Protein AF-A0A7S0YUM7-F1 (afdb_monomer_lite)

Secondary structure (DSSP, 8-state):
--HHHHHHHHHHHHHHHHHTT--TT-EEEEE-GGGTTHHHHHHHH-TT-EEEEE-SSPPPPHHHHTTSTTHHHHHHHHTT-SEEE-SSHHHHHHHHHHHHHHH-----PPTT---

InterPro domains:
  IPR001830 Glycosyl transferase, family 20 [PF00982] (2-112)
  IPR001830 Glycosyl transferase, family 20 [PTHR10788] (3-113)

Sequence (115 aa):
GNKWLMYNKVNLMYVEPLVERFNDGDVVLVFDMELTMVPSIVGSRCRSANVGYVFSTPFPSSDIFRMLPSRKEIMRSLLNSDMIHFQCFTYARHFLTCCSRLLGLEYHSIRGGLA

pLDDT: mean 92.83, std 7.58, range [50.78, 97.94]

Structure (mmCIF, N/CA/C/O backbone):
data_AF-A0A7S0YUM7-F1
#
_entry.id   AF-A0A7S0YUM7-F1
#
loop_
_atom_site.group_PDB
_atom_site.id
_atom_site.type_symbol
_atom_site.label_atom_id
_atom_site.label_alt_id
_atom_site.label_comp_id
_atom_site.label_asym_id
_atom_site.label_entity_id
_atom_site.label_seq_id
_atom_site.pdbx_PDB_ins_code
_atom_site.Cartn_x
_atom_site.Cartn_y
_atom_site.Cartn_z
_atom_site.occupancy
_atom_site.B_iso_or_equiv
_atom_site.auth_seq_id
_atom_site.auth_comp_id
_atom_site.auth_asym_id
_atom_site.auth_atom_id
_atom_site.pdbx_PDB_model_num
ATOM 1 N N . GLY A 1 1 ? 14.896 -8.573 13.519 1.00 65.50 1 GLY A N 1
ATOM 2 C CA . GLY A 1 1 ? 15.476 -8.561 14.874 1.00 65.50 1 GLY A CA 1
ATOM 3 C C . GLY A 1 1 ? 14.818 -7.502 15.729 1.00 65.50 1 GLY A C 1
ATOM 4 O O . GLY A 1 1 ? 13.711 -7.733 16.167 1.00 65.50 1 GLY A O 1
ATOM 5 N N . ASN A 1 2 ? 15.423 -6.324 15.896 1.00 85.69 2 ASN A N 1
ATOM 6 C CA . ASN A 1 2 ? 14.855 -5.222 16.701 1.00 85.69 2 ASN A CA 1
ATOM 7 C C . ASN A 1 2 ? 14.256 -4.089 15.830 1.00 85.69 2 ASN A C 1
ATOM 9 O O . ASN A 1 2 ? 13.136 -3.644 16.049 1.00 85.69 2 ASN A O 1
ATOM 13 N N . LYS A 1 3 ? 14.942 -3.713 14.739 1.00 91.75 3 LYS A N 1
ATOM 14 C CA . LYS A 1 3 ? 14.522 -2.617 13.841 1.00 91.75 3 LYS A CA 1
ATOM 15 C C . LYS A 1 3 ? 13.120 -2.797 13.242 1.00 91.75 3 LYS A C 1
ATOM 17 O O . LYS A 1 3 ? 12.352 -1.849 13.210 1.00 91.75 3 LYS A O 1
ATOM 22 N N . TRP A 1 4 ? 12.773 -4.012 12.810 1.00 94.50 4 TRP A N 1
ATOM 23 C CA . TRP A 1 4 ? 11.439 -4.309 12.269 1.00 94.50 4 TRP A CA 1
ATOM 24 C C . TRP A 1 4 ? 10.334 -4.182 13.324 1.00 94.50 4 TRP A C 1
ATOM 26 O O . TRP A 1 4 ? 9.270 -3.646 13.035 1.00 94.50 4 TRP A O 1
ATOM 36 N N . LEU A 1 5 ? 10.590 -4.627 14.558 1.00 95.25 5 LEU A N 1
ATOM 37 C CA . LEU A 1 5 ? 9.633 -4.471 15.652 1.00 95.25 5 LEU A CA 1
ATOM 38 C C . LEU A 1 5 ? 9.399 -2.987 15.954 1.00 95.25 5 LEU A C 1
ATOM 40 O O . LEU A 1 5 ? 8.256 -2.560 16.072 1.00 95.25 5 LEU A O 1
ATOM 44 N N . MET A 1 6 ? 10.473 -2.194 15.998 1.00 95.94 6 MET A N 1
ATOM 45 C CA . MET A 1 6 ? 10.379 -0.745 16.191 1.00 95.94 6 MET A CA 1
ATOM 46 C C . MET A 1 6 ? 9.664 -0.053 15.033 1.00 95.94 6 MET A C 1
ATOM 48 O O . MET A 1 6 ? 8.827 0.805 15.274 1.00 95.94 6 MET A O 1
ATOM 52 N N . TYR A 1 7 ? 9.918 -0.468 13.792 1.00 95.75 7 TYR A N 1
ATOM 53 C CA . TYR A 1 7 ? 9.207 0.038 12.618 1.00 95.75 7 TYR A CA 1
ATOM 54 C C . TYR A 1 7 ? 7.689 -0.181 12.723 1.00 95.75 7 TYR A C 1
ATOM 56 O O . TYR A 1 7 ? 6.913 0.751 12.517 1.00 95.75 7 TYR A O 1
ATOM 64 N N . ASN A 1 8 ? 7.260 -1.381 13.130 1.00 96.25 8 ASN A N 1
ATOM 65 C CA . ASN A 1 8 ? 5.841 -1.672 13.360 1.00 96.25 8 ASN A CA 1
ATOM 66 C C . ASN A 1 8 ? 5.277 -0.895 14.553 1.00 96.25 8 ASN A C 1
ATOM 68 O O . ASN A 1 8 ? 4.158 -0.399 14.476 1.00 96.25 8 ASN A O 1
ATOM 72 N N . LYS A 1 9 ? 6.052 -0.748 15.635 1.00 96.75 9 LYS A N 1
ATOM 73 C CA . LYS A 1 9 ? 5.649 0.051 16.798 1.00 96.75 9 LYS A CA 1
ATOM 74 C C . LYS A 1 9 ? 5.415 1.513 16.418 1.00 96.75 9 LYS A C 1
ATOM 76 O O . LYS A 1 9 ? 4.406 2.077 16.815 1.00 96.75 9 LYS A O 1
ATOM 81 N N . VAL A 1 10 ? 6.308 2.103 15.623 1.00 96.00 10 VAL A N 1
ATOM 82 C CA . VAL A 1 10 ? 6.150 3.472 15.116 1.00 96.00 10 VAL A CA 1
ATOM 83 C C . VAL A 1 10 ? 4.888 3.576 14.261 1.00 96.00 10 VAL A C 1
ATOM 85 O O . VAL A 1 10 ? 4.064 4.438 14.530 1.00 96.00 10 VAL A O 1
ATOM 88 N N . ASN A 1 11 ? 4.677 2.661 13.308 1.00 96.94 11 ASN A N 1
ATOM 89 C CA . ASN A 1 11 ? 3.454 2.642 12.493 1.00 96.94 11 ASN A CA 1
ATOM 90 C C . ASN A 1 11 ? 2.181 2.555 13.358 1.00 96.94 11 ASN A C 1
ATOM 92 O O . ASN A 1 11 ? 1.215 3.258 13.085 1.00 96.94 11 ASN A O 1
ATOM 96 N N . LEU A 1 12 ? 2.187 1.744 14.421 1.00 96.06 12 LEU A N 1
ATOM 97 C CA . LEU A 1 12 ? 1.064 1.650 15.357 1.00 96.06 12 LEU A CA 1
ATOM 98 C C . LEU A 1 12 ? 0.819 2.968 16.103 1.00 96.06 12 LEU A C 1
ATOM 100 O O . LEU A 1 12 ? -0.324 3.405 16.181 1.00 96.06 12 LEU A O 1
ATOM 104 N N . MET A 1 13 ? 1.875 3.630 16.581 1.00 95.88 13 MET A N 1
ATOM 105 C CA . MET A 1 13 ? 1.762 4.919 17.276 1.00 95.88 13 MET A CA 1
ATOM 106 C C . MET A 1 13 ? 1.138 6.019 16.404 1.00 95.88 13 MET A C 1
ATOM 108 O O . MET A 1 13 ? 0.457 6.891 16.932 1.00 95.88 13 MET A O 1
ATOM 112 N N . TYR A 1 14 ? 1.334 5.983 15.080 1.00 94.06 14 TYR A N 1
ATOM 113 C CA . TYR A 1 14 ? 0.658 6.910 14.160 1.00 94.06 14 TYR A CA 1
ATOM 114 C C . TYR A 1 14 ? -0.846 6.630 14.032 1.00 94.06 14 TYR A C 1
ATOM 116 O O . TYR A 1 14 ? -1.620 7.549 13.778 1.00 94.06 14 TYR A O 1
ATOM 124 N N . VAL A 1 15 ? -1.264 5.374 14.200 1.00 94.75 15 VAL A N 1
ATOM 125 C CA . VAL A 1 15 ? -2.660 4.947 14.027 1.00 94.75 15 VAL A CA 1
ATOM 126 C C . VAL A 1 15 ? -3.468 5.068 15.318 1.00 94.75 15 VAL A C 1
ATOM 128 O O . VAL A 1 15 ? -4.665 5.324 15.250 1.00 94.75 15 VAL A O 1
ATOM 131 N N . GLU A 1 16 ? -2.845 4.926 16.489 1.00 94.94 16 GLU A N 1
ATOM 132 C CA . GLU A 1 16 ? -3.538 4.965 17.788 1.00 94.94 16 GLU A CA 1
ATOM 133 C C . GLU A 1 16 ? -4.455 6.195 17.964 1.00 94.94 16 GLU A C 1
ATOM 135 O O . GLU A 1 16 ? -5.650 5.995 18.192 1.00 94.94 16 GLU A O 1
ATOM 140 N N . PRO A 1 17 ? -3.994 7.446 17.753 1.00 94.62 17 PRO A N 1
ATOM 141 C CA . PRO A 1 17 ? -4.858 8.620 17.908 1.00 94.62 17 PRO A CA 1
ATOM 142 C C . PRO A 1 17 ? -5.966 8.717 16.851 1.00 94.62 17 PRO A C 1
ATOM 144 O O . PRO A 1 17 ? -6.976 9.386 17.074 1.00 94.62 17 PRO A O 1
ATOM 147 N N . LEU A 1 18 ? -5.763 8.091 15.686 1.00 92.44 18 LEU A N 1
ATOM 148 C CA . LEU A 1 18 ? -6.749 8.046 14.608 1.00 92.44 18 LEU A CA 1
ATOM 149 C C . LEU A 1 18 ? -7.897 7.106 14.976 1.00 92.44 18 LEU A C 1
ATOM 151 O O . LEU A 1 18 ? -9.053 7.482 14.822 1.00 92.44 18 LEU A O 1
ATOM 155 N N . VAL A 1 19 ? -7.589 5.920 15.510 1.00 91.56 19 VAL A N 1
ATOM 156 C CA . VAL A 1 19 ? -8.595 4.910 15.884 1.00 91.56 19 VAL A CA 1
ATOM 157 C C . VAL A 1 19 ? -9.559 5.442 16.942 1.00 91.56 19 VAL A C 1
ATOM 159 O O . VAL A 1 19 ? -10.753 5.181 16.857 1.00 91.56 19 VAL A O 1
ATOM 162 N N . GLU A 1 20 ? -9.073 6.223 17.909 1.00 91.50 20 GLU A N 1
ATOM 163 C CA . GLU A 1 20 ? -9.911 6.810 18.968 1.00 91.50 20 GLU A CA 1
ATOM 164 C C . GLU A 1 20 ? -10.940 7.829 18.455 1.00 91.50 20 GLU A C 1
ATOM 166 O O . GLU A 1 20 ? -11.918 8.116 19.143 1.00 91.50 20 GLU A O 1
ATOM 171 N N . ARG A 1 21 ? -10.715 8.402 17.268 1.00 93.31 21 ARG A N 1
ATOM 172 C CA . ARG A 1 21 ? -11.529 9.487 16.690 1.00 93.31 21 ARG A CA 1
ATOM 173 C C . ARG A 1 21 ? -12.257 9.081 15.412 1.00 93.31 21 ARG A C 1
ATOM 175 O O . ARG A 1 21 ? -12.964 9.905 14.838 1.00 93.31 21 ARG A O 1
ATOM 182 N N . PHE A 1 22 ? -12.036 7.853 14.961 1.00 94.56 22 PHE A N 1
ATOM 183 C CA . PHE A 1 22 ? -12.559 7.332 13.712 1.00 94.56 22 PHE A CA 1
ATOM 184 C C . PHE A 1 22 ? -14.073 7.114 13.798 1.00 94.56 22 PHE A C 1
ATOM 186 O O . PHE A 1 22 ? -14.564 6.528 14.764 1.00 94.56 22 PHE A O 1
ATOM 193 N N . ASN A 1 23 ? -14.795 7.533 12.761 1.00 94.25 23 ASN A N 1
ATOM 194 C CA . ASN A 1 23 ? -16.210 7.238 12.565 1.00 94.25 23 ASN A CA 1
ATOM 195 C C . ASN A 1 23 ? -16.391 6.299 11.374 1.00 94.25 23 ASN A C 1
ATOM 197 O O . ASN A 1 23 ? -15.610 6.313 10.422 1.00 94.25 23 ASN A O 1
ATOM 201 N N . ASP A 1 24 ? -17.451 5.495 11.409 1.00 92.25 24 ASP A N 1
ATOM 202 C CA . ASP A 1 24 ? -17.735 4.561 10.326 1.00 92.25 24 ASP A CA 1
ATOM 203 C C . ASP A 1 24 ? -17.869 5.272 8.973 1.00 92.25 24 ASP A C 1
ATOM 205 O O . ASP A 1 24 ? -18.662 6.200 8.812 1.00 92.25 24 ASP A O 1
ATOM 209 N N . GLY A 1 25 ? -17.100 4.794 7.992 1.00 89.88 25 GLY A N 1
ATOM 210 C CA . GLY A 1 25 ? -17.058 5.353 6.641 1.00 89.88 25 GLY A CA 1
ATOM 211 C C . GLY A 1 25 ? -16.038 6.476 6.432 1.00 89.88 25 GLY A C 1
ATOM 212 O O . GLY A 1 25 ? -15.905 6.941 5.296 1.00 89.88 25 GLY A O 1
ATOM 213 N N . ASP A 1 26 ? -15.297 6.892 7.466 1.00 94.81 26 ASP A N 1
ATOM 214 C CA . ASP A 1 26 ? -14.240 7.895 7.318 1.00 94.81 26 ASP A CA 1
ATOM 215 C C . ASP A 1 26 ? -13.163 7.439 6.317 1.00 94.81 26 ASP A C 1
ATOM 217 O O . ASP A 1 26 ? -12.809 6.258 6.198 1.00 94.81 26 ASP A O 1
ATOM 221 N N . VAL A 1 27 ? -12.610 8.417 5.596 1.00 94.56 27 VAL A N 1
ATOM 222 C CA . VAL A 1 27 ? -11.495 8.209 4.669 1.00 94.56 27 VAL A CA 1
ATOM 223 C C . VAL A 1 27 ? -10.180 8.425 5.408 1.00 94.56 27 VAL A C 1
ATOM 225 O O . VAL A 1 27 ? -9.928 9.500 5.955 1.00 94.56 27 VAL A O 1
ATOM 228 N N . VAL A 1 28 ? -9.303 7.426 5.369 1.00 95.56 28 VAL A N 1
ATOM 229 C CA . VAL A 1 28 ? -7.947 7.501 5.917 1.00 95.56 28 VAL A CA 1
ATOM 230 C C . VAL A 1 28 ? -6.959 7.638 4.769 1.00 95.56 28 VAL A C 1
ATOM 232 O O . VAL A 1 28 ? -6.754 6.701 4.001 1.00 95.56 28 VAL A O 1
ATOM 235 N N . LEU A 1 29 ? -6.322 8.804 4.659 1.00 95.56 29 LEU A N 1
ATOM 236 C CA . LEU A 1 29 ? -5.260 9.044 3.683 1.00 95.56 29 LEU A CA 1
ATOM 237 C C . LEU A 1 29 ? -3.892 8.950 4.352 1.00 95.56 29 LEU A C 1
ATOM 239 O O . LEU A 1 29 ? -3.541 9.764 5.206 1.00 95.56 29 LEU A O 1
ATOM 243 N N . VAL A 1 30 ? -3.109 7.961 3.933 1.00 95.94 30 VAL A N 1
ATOM 244 C CA . VAL A 1 30 ? -1.733 7.760 4.378 1.00 95.94 30 VAL A CA 1
ATOM 245 C C . VAL A 1 30 ? -0.802 8.405 3.367 1.00 95.94 30 VAL A C 1
ATOM 247 O O . VAL A 1 30 ? -0.707 7.969 2.220 1.00 95.94 30 VAL A O 1
ATOM 250 N N . PHE A 1 31 ? -0.095 9.435 3.808 1.00 91.75 31 PHE A N 1
ATOM 251 C CA . PHE A 1 31 ? 1.036 9.996 3.086 1.00 91.75 31 PHE A CA 1
ATOM 252 C C . PHE A 1 31 ? 2.305 9.471 3.748 1.00 91.75 31 PHE A C 1
ATOM 254 O O . PHE A 1 31 ? 2.349 9.412 4.974 1.00 91.75 31 PHE A O 1
ATOM 261 N N . ASP A 1 32 ? 3.307 9.143 2.930 1.00 81.44 32 ASP A N 1
ATOM 262 C CA . ASP A 1 32 ? 4.691 8.796 3.300 1.00 81.44 32 ASP A CA 1
ATOM 263 C C . ASP A 1 32 ? 5.080 7.314 3.163 1.00 81.44 32 ASP A C 1
ATOM 265 O O . ASP A 1 32 ? 4.314 6.403 3.479 1.00 81.44 32 ASP A O 1
ATOM 269 N N . MET A 1 33 ? 6.298 7.060 2.673 1.00 84.44 33 MET A N 1
ATOM 270 C CA . MET A 1 33 ? 6.801 5.713 2.342 1.00 84.44 33 MET A CA 1
ATOM 271 C C . MET A 1 33 ? 7.204 4.902 3.573 1.00 84.44 33 MET A C 1
ATOM 273 O O . MET A 1 33 ? 7.347 3.686 3.498 1.00 84.44 33 MET A O 1
ATOM 277 N N . GLU A 1 34 ? 7.401 5.542 4.715 1.00 90.69 34 GLU A N 1
ATOM 278 C CA . GLU A 1 34 ? 7.768 4.904 5.973 1.00 90.69 34 GLU A CA 1
ATOM 279 C C . GLU A 1 34 ? 6.544 4.320 6.687 1.00 90.69 34 GLU A C 1
ATOM 281 O O . GLU A 1 34 ? 6.702 3.480 7.573 1.00 90.69 34 GLU A O 1
ATOM 286 N N . LEU A 1 35 ? 5.327 4.687 6.278 1.00 95.56 35 LEU A N 1
ATOM 287 C CA . LEU A 1 35 ? 4.073 4.282 6.918 1.00 95.56 35 LEU A CA 1
ATOM 288 C C . LEU A 1 35 ? 3.391 3.079 6.244 1.00 95.56 35 LEU A C 1
ATOM 290 O O . LEU A 1 35 ? 2.175 2.912 6.307 1.00 95.56 35 LEU A O 1
ATOM 294 N N . THR A 1 36 ? 4.168 2.193 5.614 1.00 96.25 36 THR A N 1
ATOM 295 C CA . THR A 1 36 ? 3.619 1.071 4.826 1.00 96.25 36 THR A CA 1
ATOM 296 C C . THR A 1 36 ? 2.792 0.070 5.625 1.00 96.25 36 THR A C 1
ATOM 298 O O . THR A 1 36 ? 2.009 -0.669 5.029 1.00 96.25 36 THR A O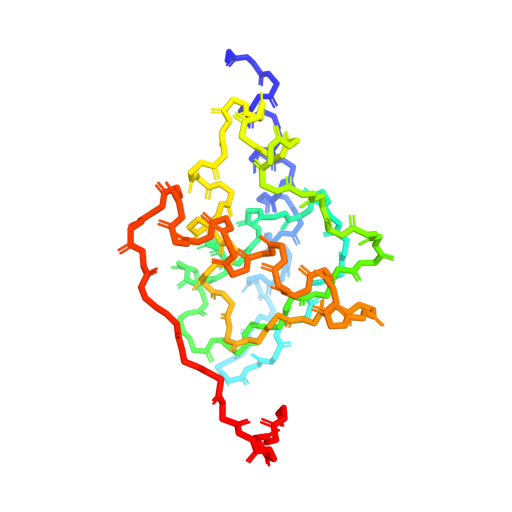 1
ATOM 301 N N . MET A 1 37 ? 2.934 0.017 6.955 1.00 97.75 37 MET A N 1
ATOM 302 C CA . MET A 1 37 ? 2.157 -0.899 7.799 1.00 97.75 37 MET A CA 1
ATOM 303 C C . MET A 1 37 ? 0.817 -0.310 8.244 1.00 97.75 37 MET A C 1
ATOM 305 O O . MET A 1 37 ? -0.045 -1.059 8.703 1.00 97.75 37 MET A O 1
ATOM 309 N N . VAL A 1 38 ? 0.614 1.001 8.078 1.00 97.25 38 VAL A N 1
ATOM 310 C CA . VAL A 1 38 ? -0.620 1.690 8.475 1.00 97.25 38 VAL A CA 1
ATOM 311 C C . VAL A 1 38 ? -1.873 1.060 7.858 1.00 97.25 38 VAL A C 1
ATOM 313 O O . VAL A 1 38 ? -2.791 0.791 8.632 1.00 97.25 38 VAL A O 1
ATOM 316 N N . PRO A 1 39 ? -1.943 0.730 6.551 1.00 97.31 39 PRO A N 1
ATOM 317 C CA . PRO A 1 39 ? -3.173 0.174 5.985 1.00 97.31 39 PRO A CA 1
ATOM 318 C C . PRO A 1 39 ? -3.605 -1.154 6.624 1.00 97.31 39 PRO A C 1
ATOM 320 O O . PRO A 1 39 ? -4.784 -1.322 6.917 1.00 97.31 39 PRO A O 1
ATOM 323 N N . SER A 1 40 ? -2.674 -2.067 6.944 1.00 97.06 40 SER A N 1
ATOM 324 C CA . SER A 1 40 ? -3.016 -3.293 7.696 1.00 97.06 40 SER A CA 1
ATOM 325 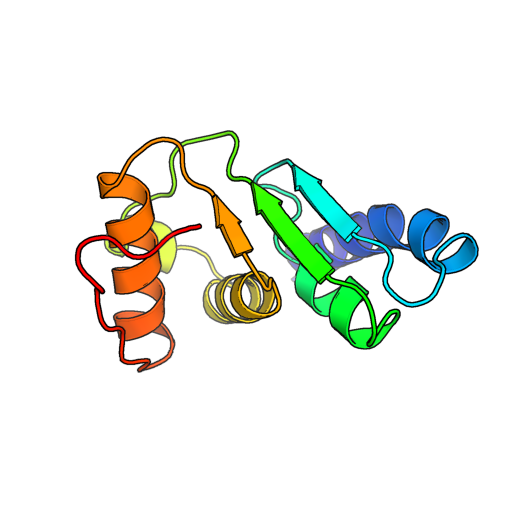C C . SER A 1 40 ? -3.587 -2.988 9.075 1.00 97.06 40 SER A C 1
ATOM 327 O O . SER A 1 40 ? -4.538 -3.629 9.523 1.00 97.06 40 SER A O 1
ATOM 329 N N . 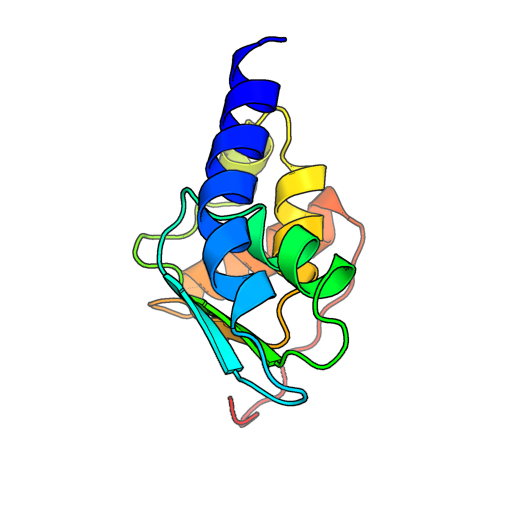ILE A 1 41 ? -2.975 -2.037 9.784 1.00 96.62 41 ILE A N 1
ATOM 330 C CA . ILE A 1 41 ? -3.377 -1.696 11.149 1.00 96.62 41 ILE A CA 1
ATOM 331 C C . ILE A 1 41 ? -4.767 -1.055 11.115 1.00 96.62 41 ILE A C 1
ATOM 333 O O . ILE A 1 41 ? -5.644 -1.498 11.857 1.00 96.62 41 ILE A O 1
ATOM 337 N N . VAL A 1 42 ? -4.992 -0.095 10.215 1.00 96.00 42 VAL A N 1
ATOM 338 C CA . VAL A 1 42 ? -6.292 0.560 10.014 1.00 96.00 42 VAL A CA 1
ATOM 339 C C . VAL A 1 42 ? -7.347 -0.461 9.603 1.00 96.00 42 VAL A C 1
ATOM 341 O O . VAL A 1 42 ? -8.346 -0.572 10.300 1.00 96.00 42 VAL A O 1
ATOM 344 N N . GLY A 1 43 ? -7.106 -1.297 8.589 1.00 93.69 43 GLY A N 1
ATOM 345 C CA . GLY A 1 43 ? -8.069 -2.324 8.165 1.00 93.69 43 GLY A CA 1
ATOM 346 C C . GLY A 1 43 ? -8.436 -3.322 9.275 1.00 93.69 43 GLY A C 1
ATOM 347 O O . GLY A 1 43 ? -9.558 -3.826 9.327 1.00 93.69 43 GLY A O 1
ATOM 348 N N . SER A 1 44 ? -7.526 -3.572 10.225 1.00 94.00 44 SER A N 1
ATOM 349 C CA . SER A 1 44 ? -7.804 -4.433 11.384 1.00 94.00 44 SER A CA 1
ATOM 350 C C . SER A 1 44 ? -8.617 -3.756 12.497 1.00 94.00 44 SER A C 1
ATOM 352 O O . SER A 1 44 ? -9.364 -4.441 13.199 1.00 94.00 44 SER A O 1
ATOM 354 N N . ARG A 1 45 ? -8.472 -2.435 12.679 1.00 93.81 45 ARG A N 1
ATOM 355 C CA . ARG A 1 45 ? -9.060 -1.658 13.790 1.00 93.81 45 ARG A CA 1
ATOM 356 C C . ARG A 1 45 ? -10.318 -0.882 13.383 1.00 93.81 45 ARG A C 1
ATOM 358 O O . ARG A 1 45 ? -11.212 -0.722 14.203 1.00 93.81 45 ARG A O 1
ATOM 365 N N . CYS A 1 46 ? -10.389 -0.457 12.127 1.00 93.69 46 CYS A N 1
ATOM 366 C CA . CYS A 1 46 ? -11.389 0.426 11.531 1.00 93.69 46 CYS A CA 1
ATOM 367 C C . CYS A 1 46 ? -11.913 -0.224 10.239 1.00 93.69 46 CYS A C 1
ATOM 369 O O . CYS A 1 46 ? -11.594 0.206 9.136 1.00 93.69 46 CYS A O 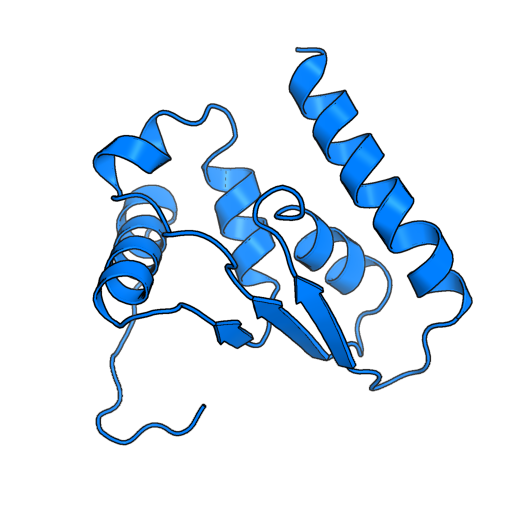1
ATOM 371 N N . ARG A 1 47 ? -12.674 -1.319 10.360 1.00 88.44 47 ARG A N 1
ATOM 372 C CA . ARG A 1 47 ? -13.074 -2.159 9.208 1.00 88.44 47 ARG A CA 1
ATOM 373 C C . ARG A 1 47 ? -13.919 -1.443 8.147 1.00 88.44 47 ARG A C 1
ATOM 375 O O . ARG A 1 47 ? -14.000 -1.930 7.029 1.00 88.44 47 ARG A O 1
ATOM 382 N N . SER A 1 48 ? -14.582 -0.351 8.515 1.00 93.38 48 SER A N 1
ATOM 383 C CA . SER A 1 48 ? -15.412 0.485 7.640 1.00 93.38 48 SER A CA 1
ATOM 384 C C . SER A 1 48 ? -14.628 1.633 6.987 1.00 93.38 48 SER A C 1
ATOM 386 O O . SER A 1 48 ? -15.225 2.438 6.275 1.00 93.38 48 SER A O 1
ATOM 388 N N . ALA A 1 49 ? -13.320 1.744 7.248 1.00 94.88 49 ALA A N 1
ATOM 389 C CA . ALA A 1 49 ? -12.483 2.805 6.703 1.00 94.88 49 ALA A CA 1
ATOM 390 C C . ALA A 1 49 ? -12.239 2.610 5.207 1.00 94.88 49 ALA A C 1
ATOM 392 O O . ALA A 1 49 ? -11.895 1.511 4.781 1.00 94.88 49 ALA A O 1
ATOM 393 N N . ASN A 1 50 ? -12.310 3.706 4.451 1.00 95.31 50 ASN A N 1
ATOM 394 C CA . ASN A 1 50 ? -11.766 3.760 3.095 1.00 95.31 50 ASN A CA 1
ATOM 395 C C . ASN A 1 50 ? -10.313 4.243 3.176 1.00 95.31 50 ASN A C 1
ATOM 397 O O . ASN A 1 50 ? -10.054 5.387 3.555 1.00 95.31 50 ASN A O 1
ATOM 401 N N . VAL A 1 51 ? -9.350 3.390 2.842 1.00 96.81 51 VAL A N 1
ATOM 402 C CA . VAL A 1 51 ? -7.918 3.646 3.013 1.00 96.81 51 VAL A CA 1
ATOM 403 C C . VAL A 1 51 ? -7.261 3.994 1.679 1.00 96.81 51 VAL A C 1
ATOM 405 O O . VAL A 1 51 ? -7.074 3.144 0.810 1.00 96.81 51 VAL A O 1
ATOM 408 N N . GLY A 1 52 ? -6.820 5.242 1.542 1.00 96.69 52 GLY A N 1
ATOM 409 C CA . GLY A 1 52 ? -5.953 5.684 0.452 1.00 96.69 52 GLY A CA 1
ATOM 410 C C . GLY A 1 52 ? -4.488 5.725 0.885 1.00 96.69 52 GLY A C 1
ATOM 411 O O . GLY A 1 52 ? -4.170 6.251 1.949 1.00 96.69 52 GLY A O 1
ATOM 412 N N . TYR A 1 53 ? -3.579 5.219 0.054 1.00 97.62 53 TYR A N 1
ATOM 413 C CA . TYR A 1 53 ? -2.134 5.329 0.262 1.00 97.62 53 TYR A CA 1
ATOM 414 C C . TYR A 1 53 ? -1.491 6.145 -0.851 1.00 97.62 53 TYR A C 1
ATOM 416 O O . TYR A 1 53 ? -1.672 5.859 -2.033 1.00 97.62 53 TYR A O 1
ATOM 424 N N . VAL A 1 54 ? -0.702 7.150 -0.489 1.00 96.00 54 VAL A N 1
ATOM 425 C CA . VAL A 1 54 ? -0.041 8.038 -1.442 1.00 96.00 54 VAL A CA 1
ATOM 426 C C . VAL A 1 54 ? 1.462 7.912 -1.288 1.00 96.00 54 VAL A C 1
ATOM 428 O O . VAL A 1 54 ? 2.049 8.309 -0.279 1.00 96.00 54 VAL A O 1
ATOM 431 N N . PHE A 1 55 ? 2.105 7.403 -2.335 1.00 94.81 55 PHE A N 1
ATOM 432 C CA . PHE A 1 55 ? 3.553 7.430 -2.420 1.00 94.81 55 PHE A CA 1
ATOM 433 C C . PHE A 1 55 ? 4.028 8.853 -2.722 1.00 94.81 55 PHE A C 1
ATOM 435 O O . PHE A 1 55 ? 3.732 9.410 -3.777 1.00 94.81 55 PHE A O 1
ATOM 442 N N . SER A 1 56 ? 4.764 9.441 -1.777 1.00 90.19 56 SER A N 1
ATOM 443 C CA . SER A 1 56 ? 5.371 10.775 -1.886 1.00 90.19 56 SER A CA 1
ATOM 444 C C . SER A 1 56 ? 6.709 10.746 -2.629 1.00 90.19 56 SER A C 1
ATOM 446 O O . SER A 1 56 ? 7.050 11.706 -3.319 1.00 90.19 56 SER A O 1
ATOM 448 N N . THR A 1 57 ? 7.425 9.617 -2.594 1.00 91.38 57 THR A N 1
ATOM 449 C CA . THR A 1 57 ? 8.676 9.389 -3.336 1.00 91.38 57 THR A CA 1
ATOM 450 C C . THR A 1 57 ? 8.539 8.245 -4.357 1.00 91.38 57 THR A C 1
ATOM 452 O O . THR A 1 57 ? 7.545 7.511 -4.322 1.00 91.38 57 THR A O 1
ATOM 455 N N . PRO A 1 58 ? 9.472 8.110 -5.322 1.00 94.25 58 PRO A N 1
ATOM 456 C CA . PRO A 1 58 ? 9.445 7.044 -6.321 1.00 94.25 58 PRO A CA 1
ATOM 457 C C . PRO A 1 58 ? 9.353 5.634 -5.727 1.00 94.25 58 PRO A C 1
ATOM 459 O O . PRO A 1 58 ? 10.177 5.248 -4.896 1.00 94.25 58 PRO A O 1
ATOM 462 N N . PHE A 1 59 ? 8.417 4.820 -6.225 1.00 95.00 59 PHE A N 1
ATOM 463 C CA . PHE A 1 59 ? 8.368 3.404 -5.859 1.00 95.00 59 PHE A CA 1
ATOM 464 C C . PHE A 1 59 ? 9.513 2.636 -6.549 1.00 95.00 59 PHE A C 1
ATOM 466 O O . PHE A 1 59 ? 9.682 2.755 -7.770 1.00 95.00 59 PHE A O 1
ATOM 473 N N . PRO A 1 60 ? 10.305 1.836 -5.811 1.00 94.75 60 PRO A N 1
ATOM 474 C CA . PRO A 1 60 ? 11.473 1.159 -6.363 1.00 94.75 60 PRO A CA 1
ATOM 475 C C . PRO A 1 60 ? 11.084 0.058 -7.357 1.00 94.75 60 PRO A C 1
ATOM 477 O O . PRO A 1 60 ? 10.001 -0.524 -7.292 1.00 94.75 60 PRO A O 1
ATOM 480 N N . SER A 1 61 ? 12.007 -0.298 -8.251 1.00 94.88 61 SER A N 1
ATOM 481 C CA . SER A 1 61 ? 11.827 -1.456 -9.128 1.00 94.88 61 SER A CA 1
ATOM 482 C C . SER A 1 61 ? 11.738 -2.762 -8.326 1.00 94.88 61 SER A C 1
ATOM 484 O O . SER A 1 61 ? 12.242 -2.867 -7.206 1.00 94.88 61 SER A O 1
ATOM 486 N N . SER A 1 62 ? 11.143 -3.800 -8.921 1.00 92.06 62 SER A N 1
ATOM 487 C CA . SER A 1 62 ? 10.993 -5.111 -8.270 1.00 92.06 62 SER A CA 1
ATOM 488 C C . SER A 1 62 ? 12.322 -5.733 -7.824 1.00 92.06 62 SER A C 1
ATOM 490 O O . SER A 1 62 ? 12.376 -6.383 -6.777 1.00 92.06 62 SER A O 1
ATOM 492 N N . ASP A 1 63 ? 13.402 -5.495 -8.568 1.00 93.31 63 ASP A N 1
ATOM 493 C CA . ASP A 1 63 ? 14.729 -6.013 -8.235 1.00 93.31 63 ASP A CA 1
ATOM 494 C C . ASP A 1 63 ? 15.362 -5.308 -7.035 1.00 93.31 63 ASP A C 1
ATOM 496 O O . ASP A 1 63 ? 16.118 -5.933 -6.293 1.00 93.31 63 ASP A O 1
ATOM 500 N N . ILE A 1 64 ? 15.006 -4.042 -6.801 1.00 95.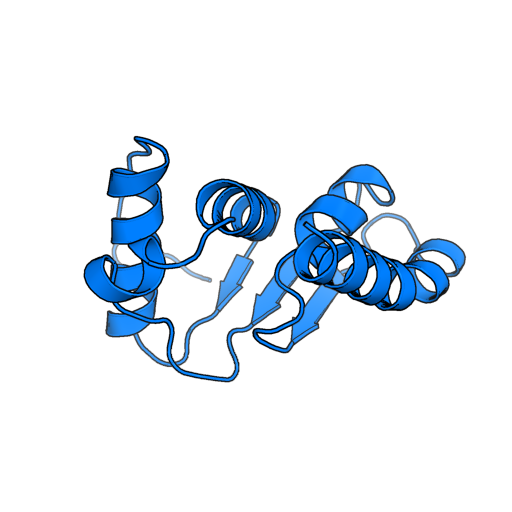44 64 ILE A N 1
ATOM 501 C CA . ILE A 1 64 ? 15.422 -3.302 -5.609 1.00 95.44 64 ILE A CA 1
ATOM 502 C C . ILE A 1 64 ? 14.522 -3.667 -4.428 1.00 95.44 64 ILE A C 1
ATOM 504 O O . ILE A 1 64 ? 15.013 -4.024 -3.359 1.00 95.44 64 ILE A O 1
ATOM 508 N N . PHE A 1 65 ? 13.203 -3.657 -4.624 1.00 95.06 65 PHE A N 1
ATOM 509 C CA . PHE A 1 65 ? 12.235 -3.918 -3.559 1.00 95.06 65 PHE A CA 1
ATOM 510 C C . PHE A 1 65 ? 12.423 -5.305 -2.925 1.00 95.06 65 PHE A C 1
ATOM 512 O O . PHE A 1 65 ? 12.301 -5.466 -1.710 1.00 95.06 65 PHE A O 1
ATOM 519 N N . ARG A 1 66 ? 12.788 -6.326 -3.717 1.00 93.62 66 ARG A N 1
ATOM 520 C CA . ARG A 1 66 ? 13.020 -7.688 -3.199 1.00 93.62 66 ARG A CA 1
ATOM 521 C C . ARG A 1 66 ? 14.195 -7.792 -2.217 1.00 93.62 66 ARG A C 1
ATOM 523 O O . ARG A 1 66 ? 14.285 -8.798 -1.515 1.00 93.62 66 ARG A O 1
ATOM 530 N N . MET A 1 67 ? 15.074 -6.789 -2.159 1.00 95.12 67 MET A N 1
ATOM 531 C CA . MET A 1 67 ? 16.170 -6.736 -1.188 1.00 95.12 67 MET A CA 1
ATOM 532 C C . MET A 1 67 ? 15.680 -6.416 0.232 1.00 95.12 67 MET A C 1
ATOM 534 O O . MET A 1 67 ? 16.398 -6.673 1.196 1.00 95.12 67 MET A O 1
ATOM 538 N N . LEU A 1 68 ? 14.455 -5.897 0.388 1.00 92.88 68 LEU A N 1
ATOM 539 C CA . LEU A 1 68 ? 13.881 -5.625 1.702 1.00 92.88 68 LEU A CA 1
ATOM 540 C C . LEU A 1 68 ? 13.624 -6.943 2.468 1.00 92.88 68 LEU A C 1
ATOM 542 O O . LEU A 1 68 ? 12.998 -7.866 1.924 1.00 92.88 68 LEU A O 1
ATOM 546 N N . PRO A 1 69 ? 14.051 -7.044 3.744 1.00 92.00 69 PRO A N 1
ATOM 547 C CA . PRO A 1 69 ? 13.823 -8.235 4.562 1.00 92.00 69 PRO A CA 1
ATOM 548 C C . PRO A 1 69 ? 12.335 -8.572 4.734 1.00 92.00 69 PRO A C 1
ATOM 550 O O . PRO A 1 69 ? 11.957 -9.725 4.556 1.00 92.00 69 PRO A O 1
ATOM 553 N N . SER A 1 70 ? 11.496 -7.560 4.990 1.00 94.50 70 SER A N 1
ATOM 554 C CA . SER A 1 70 ? 10.051 -7.696 5.263 1.00 94.50 70 SER A CA 1
ATOM 555 C C . SER A 1 70 ? 9.171 -7.370 4.050 1.00 94.50 70 SER A C 1
ATOM 557 O O . SER A 1 70 ? 8.068 -6.837 4.164 1.00 94.50 70 SER A O 1
ATOM 559 N N . ARG A 1 71 ? 9.690 -7.626 2.844 1.00 95.94 71 ARG A N 1
ATOM 560 C CA . ARG A 1 71 ? 9.046 -7.263 1.571 1.00 95.94 71 ARG A CA 1
ATOM 561 C C . ARG A 1 71 ? 7.618 -7.797 1.422 1.00 95.94 71 ARG A C 1
ATOM 563 O O . ARG A 1 71 ? 6.784 -7.125 0.830 1.00 95.94 71 ARG A O 1
ATOM 570 N N . LYS A 1 72 ? 7.327 -9.005 1.921 1.00 96.94 72 LYS A N 1
ATOM 571 C CA . LYS A 1 72 ? 6.000 -9.621 1.758 1.00 96.94 72 LYS A CA 1
ATOM 572 C C . LYS A 1 72 ? 4.986 -8.989 2.703 1.00 96.94 72 LYS A C 1
ATOM 574 O O . LYS A 1 72 ? 3.854 -8.760 2.301 1.00 96.94 72 LYS A O 1
ATOM 579 N N . GLU A 1 73 ? 5.394 -8.710 3.932 1.00 97.44 73 GLU A N 1
ATOM 580 C CA . GLU A 1 73 ? 4.603 -8.030 4.953 1.00 97.44 73 GLU A CA 1
ATOM 581 C C . GLU A 1 73 ? 4.238 -6.619 4.492 1.00 97.44 73 GLU A C 1
ATOM 583 O O . GLU A 1 73 ? 3.062 -6.268 4.500 1.00 97.44 73 GLU A O 1
ATOM 588 N N . ILE A 1 74 ? 5.221 -5.867 3.986 1.00 97.12 74 ILE A N 1
ATOM 589 C CA . ILE A 1 74 ? 5.015 -4.527 3.421 1.00 97.12 74 ILE A CA 1
ATOM 590 C C . ILE A 1 74 ? 4.025 -4.579 2.250 1.00 97.12 74 ILE A C 1
ATOM 592 O O . ILE A 1 74 ? 3.049 -3.835 2.243 1.00 97.12 74 ILE A O 1
ATOM 596 N N . MET A 1 75 ? 4.225 -5.483 1.281 1.00 97.38 75 MET A N 1
ATOM 597 C CA . MET A 1 75 ? 3.320 -5.587 0.126 1.00 97.38 75 MET A CA 1
ATOM 598 C C . MET A 1 75 ? 1.898 -5.969 0.523 1.00 97.38 75 MET A C 1
ATOM 600 O O . MET A 1 75 ? 0.951 -5.382 0.015 1.00 97.38 75 MET A O 1
ATOM 604 N N . ARG A 1 76 ? 1.732 -6.937 1.432 1.00 97.69 76 ARG A N 1
ATOM 605 C CA . ARG A 1 76 ? 0.401 -7.303 1.935 1.00 97.69 76 ARG A CA 1
ATOM 606 C C . ARG A 1 76 ? -0.256 -6.145 2.659 1.00 97.69 76 ARG A C 1
ATOM 608 O O . ARG A 1 76 ? -1.461 -5.975 2.531 1.00 97.69 76 ARG A O 1
ATOM 615 N N . SER A 1 77 ? 0.525 -5.358 3.391 1.00 97.94 77 SER A N 1
ATOM 616 C CA . SER A 1 77 ? -0.025 -4.200 4.063 1.00 97.94 77 SER A CA 1
ATOM 617 C C . SER A 1 77 ? -0.502 -3.149 3.087 1.00 97.94 77 SER A C 1
ATOM 619 O O . SER A 1 77 ? -1.658 -2.773 3.165 1.00 97.94 77 SER A O 1
ATOM 621 N N . LEU A 1 78 ? 0.314 -2.759 2.112 1.00 97.38 78 LEU A N 1
ATOM 622 C CA . LEU A 1 78 ? -0.105 -1.817 1.073 1.00 97.38 78 LEU A CA 1
ATOM 623 C C . LEU A 1 78 ? -1.378 -2.281 0.341 1.00 97.38 78 LEU A C 1
ATOM 625 O O . LEU A 1 78 ? -2.221 -1.462 0.011 1.00 97.38 78 LEU A O 1
ATOM 629 N N . LEU A 1 79 ? -1.565 -3.592 0.152 1.00 96.94 79 LEU A N 1
ATOM 630 C CA . LEU A 1 79 ? -2.779 -4.171 -0.443 1.00 96.94 79 LEU A CA 1
ATOM 631 C C . LEU A 1 79 ? -4.024 -4.164 0.467 1.00 96.94 79 LEU A C 1
ATOM 633 O O . LEU A 1 79 ? -5.082 -4.590 0.018 1.00 96.94 79 LEU A O 1
ATOM 637 N N . ASN A 1 80 ? -3.924 -3.702 1.717 1.00 96.62 80 ASN A N 1
ATOM 638 C CA . ASN A 1 80 ? -5.094 -3.365 2.541 1.00 96.62 80 ASN A CA 1
ATOM 639 C C . ASN A 1 80 ? -5.610 -1.941 2.264 1.00 96.62 80 ASN A C 1
ATOM 641 O O . ASN A 1 80 ? -6.543 -1.499 2.923 1.00 96.62 80 ASN A O 1
ATOM 645 N N . SER A 1 81 ? -4.994 -1.204 1.336 1.00 97.00 81 SER A N 1
ATOM 646 C CA . SER A 1 81 ? -5.527 0.064 0.843 1.00 97.00 81 SER A CA 1
ATOM 647 C C . SER A 1 81 ? -6.537 -0.162 -0.277 1.00 97.00 81 SER A C 1
ATOM 649 O O . SER A 1 81 ? -6.290 -0.958 -1.182 1.00 97.00 81 SER A O 1
ATOM 651 N N . ASP A 1 82 ? -7.624 0.603 -0.259 1.00 95.50 82 ASP A N 1
ATOM 652 C CA . ASP A 1 82 ? -8.621 0.647 -1.331 1.00 95.50 82 ASP A CA 1
ATOM 653 C C . ASP A 1 82 ? -8.076 1.357 -2.576 1.00 95.50 82 ASP A C 1
ATOM 655 O O . ASP A 1 82 ? -8.374 0.971 -3.705 1.00 95.50 82 ASP A O 1
ATOM 659 N N . MET A 1 83 ? -7.223 2.370 -2.380 1.00 95.19 83 MET A N 1
ATOM 660 C CA . MET A 1 83 ? -6.552 3.083 -3.468 1.00 95.19 83 MET A CA 1
ATOM 661 C C . MET A 1 83 ? -5.077 3.323 -3.152 1.00 95.19 83 MET A C 1
ATOM 663 O O . MET A 1 83 ? -4.723 3.720 -2.044 1.00 95.19 83 MET A O 1
ATOM 667 N N . ILE A 1 84 ? -4.211 3.149 -4.154 1.00 96.31 84 ILE A N 1
ATOM 668 C CA . ILE A 1 84 ? -2.786 3.480 -4.057 1.00 96.31 84 ILE A CA 1
ATOM 669 C C . ILE A 1 84 ? -2.406 4.440 -5.185 1.00 96.31 84 ILE A C 1
ATOM 671 O O . ILE A 1 84 ? -2.525 4.111 -6.366 1.00 96.31 84 ILE A O 1
ATOM 675 N N . HIS A 1 85 ? -1.920 5.622 -4.816 1.00 94.94 85 HIS A N 1
ATOM 676 C CA . HIS A 1 85 ? -1.496 6.667 -5.740 1.00 94.94 85 HIS A CA 1
ATOM 677 C C . HIS A 1 85 ? 0.025 6.680 -5.935 1.00 94.94 85 HIS A C 1
ATOM 679 O O . HIS A 1 85 ? 0.797 6.563 -4.980 1.00 94.94 85 HIS A O 1
ATOM 685 N N . PHE A 1 86 ? 0.440 6.910 -7.183 1.00 95.12 86 PHE A N 1
ATOM 686 C CA . PHE A 1 86 ? 1.831 7.061 -7.603 1.00 95.12 86 PHE A CA 1
ATOM 687 C C . PHE A 1 86 ? 1.990 8.306 -8.476 1.00 95.12 86 PHE A C 1
ATOM 689 O O . PHE A 1 86 ? 1.099 8.647 -9.249 1.00 95.12 86 PHE A O 1
ATOM 696 N N . GLN A 1 87 ? 3.177 8.910 -8.448 1.00 93.56 87 GLN A N 1
ATOM 697 C CA . GLN A 1 87 ? 3.503 10.115 -9.219 1.00 93.56 87 GLN A CA 1
ATOM 698 C C . GLN A 1 87 ? 3.493 9.875 -10.735 1.00 93.56 87 GLN A C 1
ATOM 700 O O . GLN A 1 87 ? 3.291 10.806 -11.510 1.00 93.56 87 GLN A O 1
ATOM 705 N N . CYS A 1 88 ? 3.761 8.643 -11.181 1.00 93.12 88 CYS A N 1
ATOM 706 C CA . CYS A 1 88 ? 3.716 8.285 -12.593 1.00 93.12 88 CYS A CA 1
ATOM 707 C C . CYS A 1 88 ? 3.401 6.799 -12.811 1.00 93.12 88 CYS A C 1
ATOM 709 O O . CYS A 1 88 ? 3.566 5.951 -11.929 1.00 93.12 88 CYS A O 1
ATOM 711 N N . PHE A 1 89 ? 3.000 6.472 -14.042 1.00 92.38 89 PHE A N 1
ATOM 712 C CA . PHE A 1 89 ? 2.628 5.114 -14.440 1.00 92.38 89 PHE A CA 1
ATOM 713 C C . PHE A 1 89 ? 3.769 4.094 -14.288 1.00 92.38 89 PHE A C 1
ATOM 715 O O . PHE A 1 89 ? 3.525 2.924 -13.994 1.00 92.38 89 PHE A O 1
ATOM 722 N N . THR A 1 90 ? 5.024 4.519 -14.448 1.00 94.56 90 THR A N 1
ATOM 723 C CA . THR A 1 90 ? 6.191 3.637 -14.288 1.00 94.56 90 THR A CA 1
ATOM 724 C C . THR A 1 90 ? 6.279 3.063 -12.873 1.00 94.56 90 THR A C 1
ATOM 726 O O . THR A 1 90 ? 6.513 1.866 -12.711 1.00 94.56 90 THR A O 1
ATOM 729 N N . TYR A 1 91 ? 6.025 3.878 -11.846 1.00 95.56 91 TYR A N 1
ATOM 730 C CA . TYR A 1 91 ? 6.058 3.434 -10.449 1.00 95.56 91 TYR A CA 1
ATOM 731 C C . TYR A 1 91 ? 4.884 2.515 -10.114 1.00 95.56 91 TYR A C 1
ATOM 733 O O . TYR A 1 91 ? 5.089 1.474 -9.488 1.00 95.56 91 TYR A O 1
ATOM 741 N N . ALA A 1 92 ? 3.692 2.810 -10.643 1.00 94.75 92 ALA A N 1
ATOM 742 C CA . ALA A 1 92 ? 2.552 1.900 -10.551 1.00 94.75 92 ALA A CA 1
ATOM 743 C C . ALA A 1 92 ? 2.876 0.527 -11.175 1.00 94.75 92 ALA A C 1
ATOM 745 O O . ALA A 1 92 ? 2.624 -0.516 -10.575 1.00 94.75 92 ALA A O 1
ATOM 746 N N . ARG A 1 93 ? 3.532 0.494 -12.344 1.00 94.56 93 ARG A N 1
ATOM 747 C CA . ARG A 1 93 ? 3.986 -0.763 -12.968 1.00 94.56 93 ARG A CA 1
ATOM 748 C C . ARG A 1 93 ? 4.999 -1.524 -12.117 1.00 94.56 93 ARG A C 1
ATOM 750 O O . ARG A 1 93 ? 4.955 -2.756 -12.086 1.00 94.56 93 ARG A O 1
ATOM 757 N N . HIS A 1 94 ? 5.925 -0.830 -11.459 1.00 96.31 94 HIS A N 1
ATOM 758 C CA . HIS A 1 94 ? 6.863 -1.472 -10.538 1.00 96.31 94 HIS A CA 1
ATOM 759 C C . HIS A 1 94 ? 6.134 -2.113 -9.357 1.00 96.31 94 HIS A C 1
ATOM 761 O O . HIS A 1 94 ? 6.396 -3.280 -9.065 1.00 96.31 94 HIS A O 1
ATOM 767 N N . PHE A 1 95 ? 5.169 -1.413 -8.759 1.00 96.25 95 PHE A N 1
ATOM 768 C CA . PHE A 1 95 ? 4.317 -1.958 -7.704 1.00 96.25 95 PHE A CA 1
ATOM 769 C C . PHE A 1 95 ? 3.550 -3.206 -8.161 1.00 96.25 95 PHE A C 1
ATOM 771 O O . PHE A 1 95 ? 3.650 -4.254 -7.525 1.00 96.25 95 PHE A O 1
ATOM 778 N N . LEU A 1 96 ? 2.880 -3.150 -9.316 1.00 96.00 96 LEU A N 1
ATOM 779 C CA . LEU A 1 96 ? 2.156 -4.297 -9.884 1.00 96.00 96 LEU A CA 1
ATOM 780 C C . LEU A 1 96 ? 3.084 -5.494 -10.149 1.00 96.00 96 LEU A C 1
ATOM 782 O O . LEU A 1 96 ? 2.747 -6.643 -9.859 1.00 96.00 96 LEU A O 1
ATOM 786 N N . THR A 1 97 ? 4.299 -5.227 -10.632 1.00 96.06 97 THR A N 1
ATOM 787 C CA . THR A 1 97 ? 5.325 -6.263 -10.822 1.00 96.06 97 THR A CA 1
ATOM 788 C C . THR A 1 97 ? 5.762 -6.872 -9.486 1.00 96.06 97 THR A C 1
ATOM 790 O O . THR A 1 97 ? 5.962 -8.085 -9.411 1.00 96.06 97 THR A O 1
ATOM 793 N N . CYS A 1 98 ? 5.884 -6.072 -8.421 1.00 96.75 98 CYS A N 1
ATOM 794 C CA . CYS A 1 98 ? 6.141 -6.567 -7.068 1.00 96.75 98 CYS A CA 1
ATOM 795 C C . CYS A 1 98 ? 4.997 -7.445 -6.555 1.00 96.75 98 CYS A C 1
ATOM 797 O O . CYS A 1 98 ? 5.280 -8.529 -6.048 1.00 96.75 98 CYS A O 1
ATOM 799 N N . CYS A 1 99 ? 3.734 -7.035 -6.721 1.00 96.88 99 CYS A N 1
ATOM 800 C CA . CYS A 1 99 ? 2.567 -7.848 -6.353 1.00 96.88 99 CYS A CA 1
ATOM 801 C C . CYS A 1 99 ? 2.621 -9.220 -7.027 1.00 96.88 99 CYS A C 1
ATOM 803 O O . CYS A 1 99 ? 2.551 -10.250 -6.357 1.00 96.88 99 CYS A O 1
ATOM 805 N N . SER A 1 100 ? 2.834 -9.235 -8.342 1.00 96.31 100 SER A N 1
ATOM 806 C CA . SER A 1 100 ? 2.888 -10.474 -9.113 1.00 96.31 100 SER A CA 1
ATOM 807 C C . SER A 1 100 ? 4.069 -11.359 -8.711 1.00 96.31 100 SER A C 1
ATOM 809 O O . SER A 1 100 ? 3.883 -12.513 -8.337 1.00 96.31 100 SER A O 1
ATOM 811 N N . ARG A 1 101 ? 5.293 -10.820 -8.675 1.00 95.06 101 ARG A N 1
ATOM 812 C CA . ARG A 1 101 ? 6.496 -11.623 -8.390 1.00 95.06 101 ARG A CA 1
ATOM 813 C C . ARG A 1 101 ? 6.615 -12.078 -6.936 1.00 95.06 101 ARG A C 1
ATOM 815 O O . ARG A 1 101 ? 7.188 -13.134 -6.684 1.00 95.06 101 ARG A O 1
ATOM 822 N N . LEU A 1 102 ? 6.155 -11.279 -5.971 1.00 95.75 102 LEU A N 1
ATOM 823 C CA . LEU A 1 102 ? 6.333 -11.582 -4.543 1.00 95.75 102 LEU A CA 1
ATOM 824 C C . LEU A 1 102 ? 5.158 -12.343 -3.940 1.00 95.75 102 LEU A C 1
ATOM 826 O O . LEU A 1 102 ? 5.376 -13.141 -3.020 1.00 95.75 102 LEU A O 1
ATOM 830 N N . LEU A 1 103 ? 3.943 -12.063 -4.413 1.00 96.50 103 LEU A N 1
ATOM 831 C CA . LEU A 1 103 ? 2.703 -12.606 -3.861 1.00 96.50 103 LEU A CA 1
ATOM 832 C C . LEU A 1 103 ? 1.959 -13.525 -4.838 1.00 96.50 103 LEU A C 1
ATOM 834 O O . LEU A 1 103 ? 1.006 -14.168 -4.415 1.00 96.50 103 LEU A O 1
ATOM 838 N N . GLY A 1 104 ? 2.396 -13.632 -6.099 1.00 96.06 104 GLY A N 1
ATOM 839 C CA . GLY A 1 104 ? 1.749 -14.485 -7.101 1.00 96.06 104 GLY A CA 1
ATOM 840 C C . GLY A 1 104 ? 0.407 -13.940 -7.590 1.00 96.06 104 GLY A C 1
ATOM 841 O O . GLY A 1 104 ? -0.428 -14.715 -8.036 1.00 96.06 104 GLY A O 1
ATOM 842 N N . LEU A 1 105 ? 0.178 -12.631 -7.458 1.00 96.31 105 LEU A N 1
ATOM 843 C CA . LEU A 1 105 ? -1.085 -11.999 -7.834 1.00 96.31 105 LEU A CA 1
ATOM 844 C C . LEU A 1 105 ? -1.114 -11.643 -9.323 1.00 96.31 105 LEU A C 1
ATOM 846 O O . LEU A 1 105 ? -0.123 -11.172 -9.890 1.00 96.31 105 LEU A O 1
ATOM 850 N N . GLU A 1 106 ? -2.277 -11.809 -9.934 1.00 94.4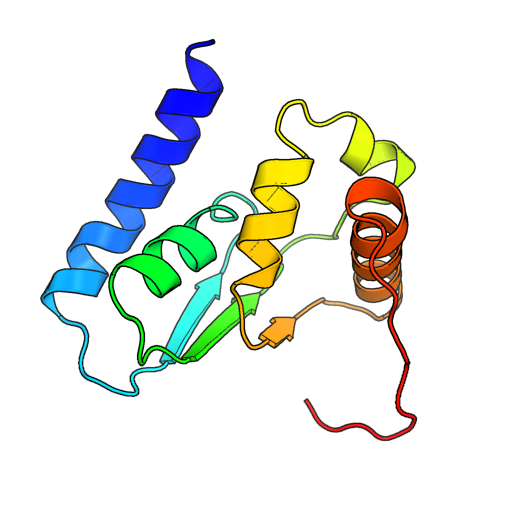4 106 GLU A N 1
ATOM 851 C CA . GLU A 1 106 ? -2.559 -11.307 -11.275 1.00 94.44 106 GLU A CA 1
ATOM 852 C C . GLU A 1 106 ? -3.139 -9.891 -11.194 1.00 94.44 106 GLU A C 1
ATOM 854 O O . GLU A 1 106 ? -3.765 -9.511 -10.204 1.00 94.44 106 GLU A O 1
ATOM 859 N N . TYR A 1 107 ? -2.901 -9.085 -12.227 1.00 90.69 107 TYR A N 1
ATOM 860 C CA . TYR A 1 107 ? -3.481 -7.753 -12.346 1.00 90.69 107 TYR A CA 1
ATOM 861 C C . TYR A 1 107 ? -3.914 -7.499 -13.785 1.00 90.69 107 TYR A C 1
ATOM 863 O O . TYR A 1 107 ? -3.287 -7.972 -14.735 1.00 90.69 107 TYR A O 1
ATOM 871 N N . HIS A 1 108 ? -4.959 -6.693 -13.945 1.00 89.12 108 HIS A N 1
ATOM 872 C CA . HIS A 1 108 ? -5.471 -6.289 -15.247 1.00 89.12 108 HIS A CA 1
ATOM 873 C C . HIS A 1 108 ? -5.516 -4.770 -15.327 1.00 89.12 108 HIS A C 1
ATOM 875 O O . HIS A 1 108 ? -5.913 -4.092 -14.383 1.00 89.12 108 HIS A O 1
ATOM 881 N N . SER A 1 109 ? -5.091 -4.224 -16.462 1.00 83.44 109 SER A N 1
ATOM 882 C CA . SER A 1 109 ? -5.206 -2.794 -16.731 1.00 83.44 109 SER A CA 1
ATOM 883 C C . SER A 1 109 ? -6.492 -2.528 -17.500 1.00 83.44 109 SER A C 1
ATOM 885 O O . SER A 1 109 ? -6.680 -3.057 -18.594 1.00 83.44 109 SER A O 1
ATOM 887 N N . ILE A 1 110 ? -7.358 -1.681 -16.948 1.00 83.75 110 ILE A N 1
ATOM 888 C CA . ILE A 1 110 ? -8.570 -1.221 -17.624 1.00 83.75 110 ILE A CA 1
ATOM 889 C C . ILE A 1 110 ? -8.253 0.115 -18.289 1.00 83.75 110 ILE A C 1
ATOM 891 O O . ILE A 1 110 ? -7.921 1.101 -17.629 1.00 83.75 110 ILE A O 1
ATOM 895 N N . ARG A 1 111 ? -8.324 0.154 -19.622 1.00 77.06 111 ARG A N 1
ATOM 896 C CA . ARG A 1 111 ? -8.111 1.391 -20.378 1.00 77.06 111 ARG A CA 1
ATOM 897 C C . ARG A 1 111 ? -9.265 2.354 -20.096 1.00 77.06 111 ARG A C 1
ATOM 899 O O . ARG A 1 111 ? -10.412 2.004 -20.340 1.00 77.06 111 ARG A O 1
ATOM 906 N N . GLY A 1 112 ? -8.951 3.555 -19.611 1.00 76.25 112 GLY A N 1
ATOM 907 C CA . GLY A 1 112 ? -9.965 4.538 -19.215 1.00 76.25 112 GLY A CA 1
ATOM 908 C C . GLY A 1 112 ? -10.620 4.257 -17.860 1.00 76.25 112 GLY A C 1
ATOM 909 O O . GLY A 1 112 ? -11.629 4.883 -17.554 1.00 76.25 112 GLY A O 1
ATOM 910 N N . GLY A 1 113 ? -10.071 3.337 -17.056 1.00 64.06 113 GLY A N 1
ATOM 911 C CA . GLY A 1 113 ? -10.481 3.192 -15.661 1.00 64.06 113 GLY A CA 1
ATOM 912 C C . GLY A 1 113 ? -10.273 4.508 -14.910 1.00 64.06 113 GLY A C 1
ATOM 913 O O . GLY A 1 113 ? -9.201 5.111 -15.005 1.00 64.06 113 GLY A O 1
ATOM 914 N N . LEU A 1 114 ? -11.315 4.964 -14.220 1.00 54.66 114 LEU A N 1
ATOM 915 C CA . LEU A 1 114 ? -11.231 6.074 -13.280 1.00 54.66 114 LEU A CA 1
ATOM 916 C C . LEU A 1 114 ? -10.495 5.597 -12.022 1.00 54.66 114 LEU A C 1
ATOM 918 O O . LEU A 1 114 ? -10.641 4.439 -11.627 1.00 54.66 114 LEU A O 1
ATOM 922 N N . ALA A 1 115 ? -9.689 6.493 -11.453 1.00 50.78 115 ALA A N 1
ATOM 923 C CA . ALA A 1 115 ? -9.332 6.415 -10.042 1.00 50.78 115 ALA A CA 1
ATOM 924 C C . ALA A 1 115 ? -10.607 6.512 -9.194 1.00 50.78 115 ALA A C 1
ATOM 926 O O . ALA A 1 115 ? -11.496 7.305 -9.592 1.00 50.78 115 ALA A O 1
#

Foldseek 3Di:
DVVVVVLVVVLVVVCVVVLVVDDQQEEAEDEDPSNLQNLVVCCVRRVRYQYEYEDPDAADALVVLVVDPCSLSSLVSNVSHPYYDDPDPVSVVRSQVNCCPVVVDDDDDDVPDDD

Organism: NCBI:txid464990

Radius of gyration: 14.43 Å; chains: 1; bounding box: 34×25×39 Å